Protein AF-A0A7Y4I1E9-F1 (afdb_monomer_lite)

Radius of gyration: 20.23 Å; chains: 1; bounding box: 56×38×62 Å

Foldseek 3Di:
DDDPDDDDDPVVVVVLCVPPVSPPPPLVAAEAEQVRVVVLLVVLVVLLVCVVVDPDPASLVSLLPDDFRWHQYDHPDDHTDTDGSLVSLVVCCVVVSDDPVSNVSSCVSVVHDDPDPDD

Sequence (119 aa):
MNRMSGGEPPLTVMLGSHLPRNRSHGLAAVPLSPEDYDLEWDKVSLAISQARTSQNPSLVGTLAGLGMTIYAAQGFEGPPFLWSRRDAAAGAAARGELTVEEYAAFLKLMGEKGIWPES

Structure (mmCIF, N/CA/C/O backbone):
data_AF-A0A7Y4I1E9-F1
#
_entry.id   AF-A0A7Y4I1E9-F1
#
loop_
_atom_site.group_PDB
_atom_site.id
_atom_site.type_symbol
_atom_site.label_atom_id
_atom_site.label_alt_id
_atom_site.label_comp_id
_atom_site.label_asym_id
_atom_site.label_entity_id
_atom_site.label_seq_id
_atom_site.pdbx_PDB_ins_code
_atom_site.Cartn_x
_atom_site.Cartn_y
_atom_site.Cartn_z
_atom_site.occupancy
_atom_site.B_iso_or_equiv
_atom_site.auth_seq_id
_atom_site.auth_comp_id
_atom_site.auth_asym_id
_atom_site.auth_atom_id
_atom_site.pdbx_PDB_model_num
ATOM 1 N N . MET A 1 1 ? 36.077 -8.024 -36.267 1.00 36.00 1 MET A N 1
ATOM 2 C CA . MET A 1 1 ? 35.806 -9.470 -36.430 1.00 36.00 1 MET A CA 1
ATOM 3 C C . MET A 1 1 ? 34.799 -9.862 -35.354 1.00 36.00 1 MET A C 1
ATOM 5 O O . MET A 1 1 ? 35.154 -9.893 -34.184 1.00 36.00 1 MET A O 1
ATOM 9 N N . ASN A 1 2 ? 33.527 -10.001 -35.739 1.00 38.12 2 ASN A N 1
ATOM 10 C CA . ASN A 1 2 ? 32.389 -10.253 -34.847 1.00 38.12 2 ASN A CA 1
ATOM 11 C C . ASN A 1 2 ? 32.462 -11.668 -34.253 1.00 38.12 2 ASN A C 1
ATOM 13 O O . ASN A 1 2 ? 32.560 -12.631 -35.008 1.00 38.12 2 ASN A O 1
ATOM 17 N N . ARG A 1 3 ? 32.359 -11.807 -32.926 1.00 41.66 3 ARG A N 1
ATOM 18 C CA . ARG A 1 3 ? 32.034 -13.084 -32.270 1.00 41.66 3 ARG A CA 1
ATOM 19 C C . ARG A 1 3 ? 30.605 -13.009 -31.742 1.00 41.66 3 ARG A C 1
ATOM 21 O O . ARG A 1 3 ? 30.380 -12.617 -30.605 1.00 41.66 3 ARG A O 1
ATOM 28 N N . MET A 1 4 ? 29.647 -13.372 -32.591 1.00 45.00 4 MET A N 1
ATOM 29 C CA . MET A 1 4 ? 28.357 -13.880 -32.128 1.00 45.00 4 MET A CA 1
ATOM 30 C C . MET A 1 4 ? 28.581 -15.349 -31.755 1.00 45.00 4 MET A C 1
ATOM 32 O O . MET A 1 4 ? 28.589 -16.212 -32.629 1.00 45.00 4 MET A O 1
ATOM 36 N N . SER A 1 5 ? 28.861 -15.622 -30.480 1.00 42.78 5 SER A N 1
ATOM 37 C CA . SER A 1 5 ? 28.826 -16.992 -29.959 1.00 42.78 5 SER A CA 1
ATOM 38 C C . SER A 1 5 ? 27.373 -17.360 -29.683 1.00 42.78 5 SER A C 1
ATOM 40 O O . SER A 1 5 ? 26.644 -16.595 -29.057 1.00 42.78 5 SER A O 1
ATOM 42 N N . GLY A 1 6 ? 26.963 -18.495 -30.247 1.00 42.28 6 GLY A N 1
ATOM 43 C CA . GLY A 1 6 ? 25.580 -18.930 -30.373 1.00 42.28 6 GLY A CA 1
ATOM 44 C C . GLY A 1 6 ? 24.848 -19.117 -29.049 1.00 42.28 6 GLY A C 1
ATOM 45 O O . GLY A 1 6 ? 25.438 -19.493 -28.036 1.00 42.28 6 GLY A O 1
ATOM 46 N N . GLY A 1 7 ? 23.541 -18.857 -29.107 1.00 52.75 7 GLY A N 1
ATOM 47 C CA . GLY A 1 7 ? 22.600 -19.141 -28.034 1.00 52.75 7 GLY A CA 1
ATOM 48 C C . GLY A 1 7 ? 22.607 -20.620 -27.663 1.00 52.75 7 GLY A C 1
ATOM 49 O O . GLY A 1 7 ? 22.825 -21.495 -28.505 1.00 52.75 7 GLY A O 1
ATOM 50 N N . GLU A 1 8 ? 22.400 -20.875 -26.377 1.00 54.06 8 GLU A N 1
ATOM 51 C CA . GLU A 1 8 ? 22.373 -22.217 -25.815 1.00 54.06 8 GLU A CA 1
ATOM 52 C C . GLU A 1 8 ? 21.333 -23.106 -26.523 1.00 54.06 8 GLU A C 1
ATOM 54 O O . GLU A 1 8 ? 20.276 -22.618 -26.940 1.00 54.06 8 GLU A O 1
ATOM 59 N N . PRO A 1 9 ? 21.596 -24.420 -26.662 1.00 58.09 9 PRO A N 1
ATOM 60 C CA . PRO A 1 9 ? 20.645 -25.339 -27.271 1.00 58.09 9 PRO A CA 1
ATOM 61 C C . PRO A 1 9 ? 19.306 -25.309 -26.510 1.00 58.09 9 PRO A C 1
ATOM 63 O O . PRO A 1 9 ? 19.320 -25.315 -25.276 1.00 58.09 9 PRO A O 1
ATOM 66 N N . PRO A 1 10 ? 18.145 -25.369 -27.191 1.00 55.34 10 PRO A N 1
ATOM 67 C CA . PRO A 1 10 ? 16.824 -25.297 -26.547 1.00 55.34 10 PRO A CA 1
ATOM 68 C C . PRO A 1 10 ? 16.618 -26.325 -25.422 1.00 55.34 10 PRO A C 1
ATOM 70 O O . PRO A 1 10 ? 15.939 -26.060 -24.431 1.00 55.34 10 PRO A O 1
ATOM 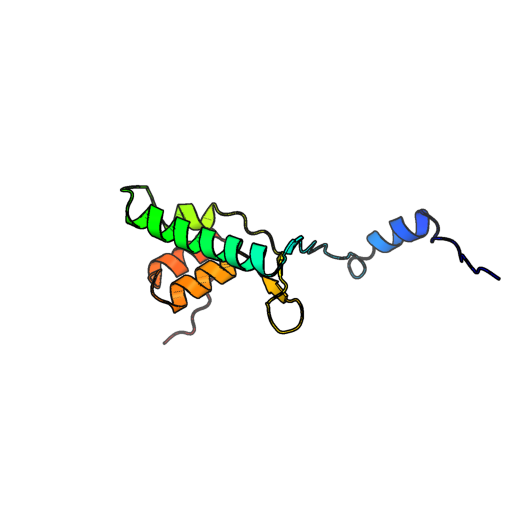73 N N . LEU A 1 11 ? 17.258 -27.490 -25.550 1.00 54.25 11 LEU A N 1
ATOM 74 C CA . LEU A 1 11 ? 17.254 -28.558 -24.549 1.00 54.25 11 LEU A CA 1
ATOM 75 C C . LEU A 1 11 ? 17.980 -28.162 -23.254 1.00 54.25 11 LEU A C 1
ATOM 77 O O . LEU A 1 11 ? 17.527 -28.518 -22.172 1.00 54.25 11 LEU A O 1
ATOM 81 N N . THR A 1 12 ? 19.059 -27.384 -23.342 1.00 57.28 12 THR A N 1
ATOM 82 C CA . THR A 1 12 ? 19.804 -26.878 -22.180 1.00 57.28 12 THR A CA 1
ATOM 83 C C . THR A 1 12 ? 18.977 -25.852 -21.400 1.00 57.28 12 THR A C 1
ATOM 85 O O . THR A 1 12 ? 18.933 -25.909 -20.173 1.00 57.28 12 THR A O 1
ATOM 88 N N . VAL A 1 13 ? 18.228 -24.993 -22.101 1.00 56.16 13 VAL A N 1
ATOM 89 C CA . VAL A 1 13 ? 17.302 -24.017 -21.495 1.00 56.16 13 VAL A CA 1
ATOM 90 C C . VAL A 1 13 ? 16.114 -24.715 -20.808 1.00 56.16 13 VAL A C 1
ATOM 92 O O . VAL A 1 13 ? 15.753 -24.374 -19.677 1.00 56.16 13 VAL A O 1
ATOM 95 N N . MET A 1 14 ? 15.532 -25.740 -21.445 1.00 53.88 14 MET A N 1
ATOM 96 C CA . MET A 1 14 ? 14.464 -26.557 -20.843 1.00 53.88 14 MET A CA 1
ATOM 97 C C . MET A 1 14 ? 14.940 -27.361 -19.625 1.00 53.88 14 MET A C 1
ATOM 99 O O . MET A 1 14 ? 14.211 -27.503 -18.649 1.00 53.88 14 MET A O 1
ATOM 103 N N . LEU A 1 15 ? 16.165 -27.888 -19.641 1.00 55.72 15 LEU A N 1
ATOM 104 C CA . LEU A 1 15 ? 16.700 -28.654 -18.511 1.00 55.72 15 LEU A CA 1
ATOM 105 C C . LEU A 1 15 ? 17.154 -27.746 -17.355 1.00 55.72 15 LEU A C 1
ATOM 107 O O . LEU A 1 15 ? 16.996 -28.117 -16.190 1.00 55.72 15 LEU A O 1
ATOM 111 N N . GLY A 1 16 ? 17.634 -26.532 -17.646 1.00 51.59 16 GLY A N 1
ATOM 112 C CA . GLY A 1 16 ? 17.975 -25.524 -16.637 1.00 51.59 16 GLY A CA 1
ATOM 113 C C . GLY A 1 16 ? 16.772 -25.048 -15.814 1.00 51.59 16 GLY A C 1
ATOM 114 O O . GLY A 1 16 ? 16.914 -24.767 -14.626 1.00 51.59 16 GLY A O 1
ATOM 115 N N . SER A 1 17 ? 15.572 -25.053 -16.399 1.00 51.22 17 SER A N 1
ATOM 116 C CA . SER A 1 17 ? 14.314 -24.680 -15.731 1.00 51.22 17 SER A CA 1
ATOM 117 C C . SER A 1 17 ? 13.740 -25.783 -14.817 1.00 51.22 17 SER A C 1
ATOM 119 O O . SER A 1 17 ? 12.864 -25.519 -13.984 1.00 51.22 17 SER A O 1
ATOM 121 N N . HIS A 1 18 ? 14.271 -27.010 -14.892 1.00 44.25 18 HIS A N 1
ATOM 122 C CA . HIS A 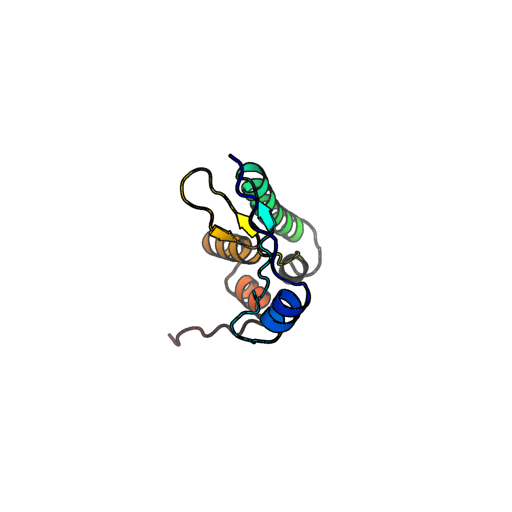1 18 ? 13.872 -28.128 -14.029 1.00 44.25 18 HIS A CA 1
ATOM 123 C C . HIS A 1 18 ? 14.654 -28.229 -12.716 1.00 44.25 18 HIS A C 1
ATOM 125 O O . HIS A 1 18 ? 14.166 -28.864 -11.780 1.00 44.25 18 HIS A O 1
ATOM 131 N N . LEU A 1 19 ? 15.805 -27.562 -12.596 1.00 46.66 19 LEU A N 1
ATOM 132 C CA . LEU A 1 19 ? 16.509 -27.410 -11.324 1.00 46.66 19 LEU A CA 1
ATOM 133 C C . LEU A 1 19 ? 15.747 -26.398 -10.454 1.00 46.66 19 LEU A C 1
ATOM 135 O O . LEU A 1 19 ? 15.713 -25.220 -10.806 1.00 46.66 19 LEU A O 1
ATOM 139 N N . PRO A 1 20 ? 15.171 -26.791 -9.300 1.00 50.53 20 PRO A N 1
ATOM 140 C CA . PRO A 1 20 ? 14.402 -25.869 -8.459 1.00 50.53 20 PRO A CA 1
ATOM 141 C C . PRO A 1 20 ? 15.203 -24.630 -8.037 1.00 50.53 20 PRO A C 1
ATOM 143 O O . PRO A 1 20 ? 14.626 -23.567 -7.872 1.00 50.53 20 PRO A O 1
ATOM 146 N N . ARG A 1 21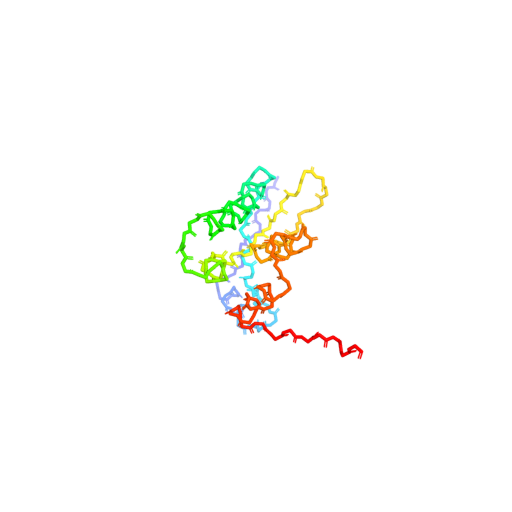 ? 16.533 -24.765 -7.924 1.00 47.78 21 ARG A N 1
ATOM 147 C CA . ARG A 1 21 ? 17.479 -23.681 -7.611 1.00 47.78 21 ARG A CA 1
ATOM 148 C C . ARG A 1 21 ? 17.796 -22.739 -8.780 1.00 47.78 21 ARG A C 1
ATOM 150 O O . ARG A 1 21 ? 18.215 -21.620 -8.521 1.00 47.78 21 ARG A O 1
ATOM 157 N N . ASN A 1 22 ? 17.607 -23.181 -10.026 1.00 45.06 22 ASN A N 1
ATOM 158 C CA . ASN A 1 22 ? 17.823 -22.375 -11.239 1.00 45.06 22 ASN A CA 1
ATOM 159 C C . ASN A 1 22 ? 16.512 -21.900 -11.863 1.00 45.06 22 ASN A C 1
ATOM 161 O O . ASN A 1 22 ? 16.527 -21.179 -12.861 1.00 45.06 22 ASN A O 1
ATOM 165 N N . ARG A 1 23 ? 15.365 -22.262 -11.276 1.00 47.66 23 ARG A N 1
ATOM 166 C CA . ARG A 1 23 ? 14.155 -21.489 -11.503 1.00 47.66 23 ARG A CA 1
ATOM 167 C C . ARG A 1 23 ? 14.489 -20.083 -11.036 1.00 47.66 23 ARG A C 1
ATOM 169 O O . ARG A 1 23 ? 14.621 -19.840 -9.840 1.00 47.66 23 ARG A O 1
ATOM 176 N N . SER A 1 24 ? 14.577 -19.145 -11.972 1.00 46.09 24 SER A N 1
ATOM 177 C CA . SER A 1 24 ? 14.126 -17.802 -11.668 1.00 46.09 24 SER A CA 1
ATOM 178 C C . SER A 1 24 ? 12.693 -17.998 -11.188 1.00 46.09 24 SER A C 1
ATOM 180 O O . SER A 1 24 ? 11.785 -18.188 -11.998 1.00 46.09 24 SER A O 1
ATOM 182 N N . HIS A 1 25 ? 12.490 -18.099 -9.873 1.00 47.19 25 HIS A N 1
ATOM 183 C CA . HIS A 1 25 ? 11.189 -17.843 -9.292 1.00 47.19 25 HIS A CA 1
ATOM 184 C C . HIS A 1 25 ? 10.897 -16.437 -9.765 1.00 47.19 25 HIS A C 1
ATOM 186 O O . HIS A 1 25 ? 11.498 -15.493 -9.263 1.00 47.19 25 HIS A O 1
ATOM 192 N N . GLY A 1 26 ? 10.156 -16.340 -10.867 1.00 44.75 26 GLY A N 1
ATOM 193 C CA . GLY A 1 26 ? 9.908 -15.105 -11.570 1.00 44.75 26 GLY A CA 1
ATOM 194 C C . GLY A 1 26 ? 9.055 -14.236 -10.674 1.00 44.75 26 GLY A C 1
ATOM 195 O O . GLY A 1 26 ? 7.859 -14.108 -10.895 1.00 44.75 26 GLY A O 1
ATOM 196 N N . LEU A 1 27 ? 9.676 -13.615 -9.676 1.00 50.50 27 LEU A N 1
ATOM 197 C CA . LEU A 1 27 ? 9.361 -12.258 -9.294 1.00 50.50 27 LEU A CA 1
ATOM 198 C C . LEU A 1 27 ? 9.694 -11.435 -10.538 1.00 50.50 27 LEU A C 1
ATOM 200 O O . LEU A 1 27 ? 10.761 -10.840 -10.655 1.00 50.50 27 LEU A O 1
ATOM 204 N N . ALA A 1 28 ? 8.816 -11.525 -11.538 1.00 54.59 28 ALA A N 1
ATOM 205 C CA . ALA A 1 28 ? 8.828 -10.657 -12.690 1.00 54.59 28 ALA A CA 1
ATOM 206 C C . ALA A 1 28 ? 8.349 -9.316 -12.151 1.00 54.59 28 ALA A C 1
ATOM 208 O O . ALA A 1 28 ? 7.157 -9.020 -12.131 1.00 54.59 28 ALA A O 1
ATOM 209 N N . ALA A 1 29 ? 9.291 -8.579 -11.574 1.00 61.03 29 ALA A N 1
ATOM 210 C CA . ALA A 1 29 ? 9.036 -7.256 -11.070 1.00 61.03 29 ALA A CA 1
ATOM 211 C C . ALA A 1 29 ? 8.740 -6.372 -12.283 1.00 61.03 29 ALA A C 1
ATOM 213 O O . ALA A 1 29 ? 9.548 -6.286 -13.211 1.00 61.03 29 ALA A O 1
ATOM 214 N N . VAL A 1 30 ? 7.549 -5.780 -12.315 1.00 76.31 30 VAL A N 1
ATOM 215 C CA . VAL A 1 30 ? 7.172 -4.874 -13.402 1.00 76.31 30 VAL A CA 1
ATOM 216 C C . VAL A 1 30 ? 7.979 -3.587 -13.209 1.00 76.31 30 VAL A C 1
ATOM 218 O O . VAL A 1 30 ? 7.909 -3.019 -12.117 1.00 76.31 30 VAL A O 1
ATOM 221 N N . PRO A 1 31 ? 8.783 -3.138 -14.189 1.00 79.12 31 PRO A N 1
ATOM 222 C CA . PRO A 1 31 ? 9.529 -1.896 -14.040 1.00 79.12 31 PRO A CA 1
ATOM 223 C C . PRO A 1 31 ? 8.553 -0.730 -13.870 1.00 79.12 31 PRO A C 1
ATOM 225 O O . PRO A 1 31 ? 7.535 -0.673 -14.561 1.00 79.12 31 PRO A O 1
ATOM 228 N N . LEU A 1 32 ? 8.868 0.178 -12.951 1.00 82.88 32 LEU A N 1
ATOM 229 C CA . LEU A 1 32 ? 8.048 1.346 -12.643 1.00 82.88 32 LEU A CA 1
ATOM 230 C C . LEU A 1 32 ? 8.957 2.578 -12.595 1.00 82.88 32 LEU A C 1
ATOM 232 O O . LEU A 1 32 ? 9.945 2.581 -11.852 1.00 82.88 32 LEU A O 1
ATOM 236 N N . SER A 1 33 ? 8.668 3.584 -13.428 1.00 86.38 33 SER A N 1
ATOM 237 C CA . SER A 1 33 ? 9.425 4.843 -13.429 1.00 86.38 33 SER A CA 1
ATOM 238 C C . SER A 1 33 ? 9.165 5.631 -12.136 1.00 86.38 33 SER A C 1
ATOM 240 O O . SER A 1 33 ? 8.206 5.316 -11.428 1.00 86.38 33 SER A O 1
ATOM 242 N N . PRO A 1 34 ? 9.972 6.658 -11.818 1.00 85.00 34 PRO A N 1
ATOM 243 C CA . PRO A 1 34 ? 9.708 7.523 -10.667 1.00 85.00 34 PRO A CA 1
ATOM 244 C C . PRO A 1 34 ? 8.312 8.164 -10.698 1.00 85.00 34 PRO A C 1
ATOM 246 O O . PRO A 1 34 ? 7.610 8.169 -9.693 1.00 85.00 34 PRO A O 1
ATOM 249 N N . GLU A 1 35 ? 7.870 8.641 -11.863 1.00 89.19 35 GLU A N 1
ATOM 250 C CA . GLU A 1 35 ? 6.558 9.278 -12.030 1.00 89.19 35 GLU A CA 1
ATOM 251 C C . GLU A 1 35 ? 5.411 8.274 -11.863 1.00 89.19 35 GLU A C 1
ATOM 253 O O . GLU A 1 35 ? 4.404 8.566 -11.216 1.00 89.19 35 GLU A O 1
ATOM 258 N N . ASP A 1 36 ? 5.567 7.071 -12.422 1.00 89.50 36 ASP A N 1
ATOM 259 C CA . ASP A 1 36 ? 4.577 6.006 -12.275 1.00 89.50 36 ASP A CA 1
ATOM 260 C C . ASP A 1 36 ? 4.552 5.451 -10.842 1.00 89.50 36 ASP A C 1
ATOM 262 O O . ASP A 1 36 ? 3.501 5.021 -10.364 1.00 89.50 36 ASP A O 1
ATOM 266 N N . TYR A 1 37 ? 5.687 5.472 -10.138 1.00 86.88 37 TYR A N 1
ATOM 267 C CA . TYR A 1 37 ? 5.781 5.097 -8.730 1.00 86.88 37 TYR A CA 1
ATOM 268 C C . TYR A 1 37 ? 4.963 6.035 -7.843 1.00 86.88 37 TYR A C 1
ATOM 270 O O . TYR A 1 37 ? 4.123 5.555 -7.077 1.00 86.88 37 TYR A O 1
ATOM 278 N N . ASP A 1 38 ? 5.134 7.347 -8.003 1.00 87.69 38 ASP A N 1
ATOM 279 C CA . ASP A 1 38 ? 4.341 8.341 -7.275 1.00 87.69 38 ASP A CA 1
ATOM 280 C C . ASP A 1 38 ? 2.846 8.192 -7.589 1.00 87.69 38 ASP A C 1
ATOM 282 O O . ASP A 1 38 ? 2.009 8.177 -6.685 1.00 87.69 38 ASP A O 1
ATOM 286 N N . LEU A 1 39 ? 2.498 7.971 -8.862 1.00 89.81 39 LEU A N 1
ATOM 287 C CA . LEU A 1 39 ? 1.113 7.746 -9.271 1.00 89.81 39 LEU A CA 1
ATOM 288 C C . LEU A 1 39 ? 0.506 6.489 -8.626 1.00 89.81 39 LEU A C 1
ATOM 290 O O . LEU A 1 39 ? -0.656 6.492 -8.212 1.00 89.81 39 LEU A O 1
ATOM 294 N N . GLU A 1 40 ? 1.254 5.388 -8.563 1.00 88.88 40 GLU A N 1
ATOM 295 C CA . GLU A 1 40 ? 0.795 4.155 -7.919 1.00 88.88 40 GLU A CA 1
ATOM 296 C C . GLU A 1 40 ? 0.661 4.292 -6.404 1.00 88.88 40 GLU A C 1
ATOM 298 O O . GLU A 1 40 ? -0.256 3.711 -5.812 1.00 88.88 40 GLU A O 1
ATOM 303 N N . TRP A 1 41 ? 1.525 5.091 -5.784 1.00 87.25 41 TRP A N 1
ATOM 304 C CA . TRP A 1 41 ? 1.407 5.460 -4.381 1.00 87.25 41 TRP A CA 1
ATOM 305 C C . TRP A 1 41 ? 0.137 6.287 -4.128 1.00 87.25 41 TRP A C 1
ATOM 307 O O . TRP A 1 41 ? -0.666 5.952 -3.251 1.00 87.25 41 TRP A O 1
ATOM 317 N N . ASP A 1 42 ? -0.108 7.307 -4.951 1.00 90.19 42 ASP A N 1
ATOM 318 C CA . ASP A 1 42 ? -1.266 8.198 -4.844 1.00 90.19 42 ASP A CA 1
ATOM 319 C C . ASP A 1 42 ? -2.600 7.477 -5.041 1.00 90.19 42 ASP A C 1
ATOM 321 O O . ASP A 1 42 ? -3.591 7.809 -4.386 1.00 90.19 42 ASP A O 1
ATOM 325 N N . LYS A 1 43 ? -2.648 6.438 -5.885 1.00 90.88 43 LYS A N 1
ATOM 326 C CA . LYS A 1 43 ? -3.850 5.602 -6.049 1.00 90.88 43 LYS A CA 1
ATOM 327 C C . LYS A 1 43 ? -4.292 4.953 -4.738 1.00 90.88 43 LYS A C 1
ATOM 329 O O . LYS A 1 43 ? -5.496 4.841 -4.503 1.00 90.88 43 LYS A O 1
ATOM 334 N N . VAL A 1 44 ? -3.356 4.540 -3.881 1.00 90.75 44 VAL A N 1
ATOM 335 C CA . VAL A 1 44 ? -3.684 3.970 -2.564 1.00 90.75 44 VAL A CA 1
ATOM 336 C C . VAL A 1 44 ? -4.257 5.054 -1.651 1.00 90.75 44 VAL A C 1
ATOM 338 O O . VAL A 1 44 ? -5.327 4.859 -1.075 1.00 90.75 44 VAL A O 1
ATOM 341 N N . SER A 1 45 ? -3.614 6.221 -1.588 1.00 90.25 45 SER A N 1
ATOM 342 C CA . SER A 1 45 ? -4.089 7.377 -0.810 1.00 90.25 45 SER A CA 1
ATOM 343 C C . SER A 1 45 ? -5.486 7.838 -1.252 1.00 90.25 45 SER A C 1
ATOM 345 O O . SER A 1 45 ? -6.361 8.128 -0.428 1.00 90.25 45 SER A O 1
ATOM 347 N N . LEU A 1 46 ? -5.738 7.847 -2.564 1.00 90.38 46 LEU A N 1
ATOM 348 C CA . LEU A 1 46 ? -7.040 8.164 -3.142 1.00 90.38 46 LEU A CA 1
ATOM 349 C C . LEU A 1 46 ? -8.091 7.117 -2.765 1.00 90.38 46 LEU A C 1
ATOM 351 O O . LEU A 1 46 ? -9.193 7.491 -2.365 1.00 90.38 46 LEU A O 1
ATOM 355 N N . ALA A 1 47 ? -7.762 5.824 -2.846 1.00 90.50 47 ALA A N 1
ATOM 356 C CA . ALA A 1 47 ? -8.674 4.748 -2.464 1.00 90.50 47 ALA A CA 1
ATOM 357 C C . ALA A 1 47 ? -9.080 4.847 -0.985 1.00 90.50 47 ALA A C 1
ATOM 359 O O . ALA A 1 47 ? -10.259 4.694 -0.661 1.00 90.50 47 ALA A O 1
ATOM 360 N N 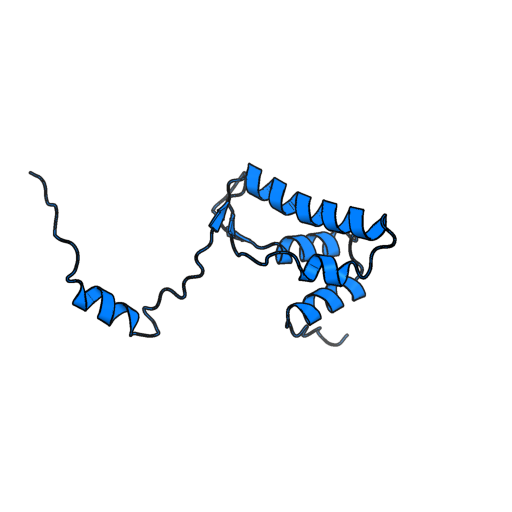. ILE A 1 48 ? -8.132 5.175 -0.098 1.00 90.62 48 ILE A N 1
ATOM 361 C CA . ILE A 1 48 ? -8.411 5.428 1.323 1.00 90.62 48 ILE A CA 1
ATOM 362 C C . ILE A 1 48 ? -9.367 6.615 1.467 1.00 90.62 48 ILE A C 1
ATOM 364 O O . ILE A 1 48 ? -10.431 6.488 2.073 1.00 90.62 48 ILE A O 1
ATOM 368 N N . SER A 1 49 ? -9.030 7.753 0.860 1.00 89.31 49 SER A N 1
ATOM 369 C CA . SER A 1 49 ? -9.830 8.984 0.934 1.00 89.31 49 SER A C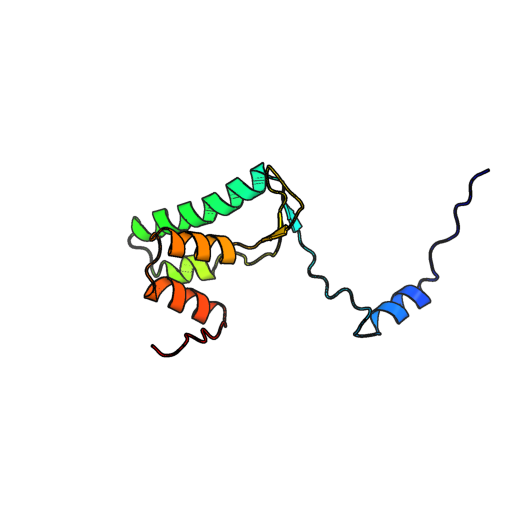A 1
ATOM 370 C C . SER A 1 49 ? -11.261 8.783 0.422 1.00 89.31 49 SER A C 1
ATOM 372 O O . SER A 1 49 ? -12.231 9.231 1.040 1.00 89.31 49 SER A O 1
ATOM 374 N N . GLN A 1 50 ? -11.417 8.062 -0.689 1.00 88.62 50 GLN A N 1
ATOM 375 C CA . GLN A 1 50 ? -12.720 7.721 -1.253 1.00 88.62 50 GLN A CA 1
ATOM 376 C C . GLN A 1 50 ? -13.504 6.791 -0.328 1.00 88.62 50 GLN A C 1
ATOM 378 O O . GLN A 1 50 ? -14.667 7.068 -0.049 1.00 88.62 50 GLN A O 1
ATOM 383 N N . ALA A 1 51 ? -12.891 5.733 0.205 1.00 87.44 51 ALA A N 1
ATOM 384 C CA . ALA A 1 51 ? -13.563 4.803 1.114 1.00 87.44 51 ALA A CA 1
ATOM 385 C C . ALA A 1 51 ? -13.992 5.449 2.445 1.00 87.44 51 ALA A C 1
ATOM 387 O O . ALA A 1 51 ? -14.937 4.983 3.072 1.00 87.44 51 ALA A O 1
ATOM 388 N N . ARG A 1 52 ? -13.327 6.529 2.873 1.00 85.44 52 ARG A N 1
ATOM 389 C CA . ARG A 1 52 ? -13.724 7.320 4.051 1.00 85.44 52 ARG A CA 1
ATOM 390 C C . ARG A 1 52 ? -14.911 8.244 3.795 1.00 85.44 52 ARG A C 1
ATOM 392 O O . ARG A 1 52 ? -15.688 8.502 4.708 1.00 85.44 52 ARG A O 1
ATOM 399 N N . THR A 1 53 ? -15.009 8.793 2.587 1.00 84.69 53 THR A N 1
ATOM 400 C CA . THR A 1 53 ? -16.014 9.810 2.224 1.00 84.69 53 THR A CA 1
ATOM 401 C C . THR A 1 53 ? -17.288 9.201 1.661 1.00 84.69 53 THR A C 1
ATOM 403 O O . THR A 1 53 ? -18.381 9.726 1.869 1.00 84.69 53 THR A O 1
ATOM 406 N N . SER A 1 54 ? -17.163 8.081 0.959 1.00 69.38 54 SER A N 1
ATOM 407 C CA . SER A 1 54 ? -18.303 7.291 0.525 1.00 69.38 54 SER A CA 1
ATOM 408 C C . SER A 1 54 ? -18.767 6.403 1.683 1.00 69.38 54 SER A C 1
ATOM 410 O O . SER A 1 54 ? -17.949 5.830 2.394 1.00 69.38 54 SER A O 1
ATOM 412 N N . GLN A 1 55 ? -20.081 6.248 1.883 1.00 60.75 55 GLN A N 1
ATOM 413 C CA . GLN A 1 55 ? -20.665 5.263 2.817 1.00 60.75 55 GLN A CA 1
ATOM 414 C C . GLN A 1 55 ? -20.444 3.807 2.327 1.00 60.75 55 GLN A C 1
ATOM 416 O O . GLN A 1 55 ? -21.311 2.947 2.469 1.00 60.75 55 GLN A O 1
ATOM 421 N N . ASN A 1 56 ? -19.314 3.546 1.666 1.00 55.09 56 ASN A N 1
ATOM 422 C CA . ASN A 1 56 ? -18.994 2.333 0.926 1.00 55.09 56 ASN A CA 1
ATOM 423 C C . ASN A 1 56 ? -18.423 1.269 1.882 1.00 55.09 56 ASN A C 1
ATOM 425 O O . ASN A 1 56 ? -17.775 1.605 2.878 1.00 55.09 56 ASN A O 1
ATOM 429 N N . PRO A 1 57 ? -18.662 -0.024 1.613 1.00 59.28 57 PRO A N 1
ATOM 430 C CA . PRO A 1 57 ? -18.422 -1.086 2.565 1.00 59.28 57 PRO A CA 1
ATOM 431 C C . PRO A 1 57 ? -16.925 -1.394 2.653 1.00 59.28 57 PRO A C 1
ATOM 433 O O . PRO A 1 57 ? -16.286 -1.720 1.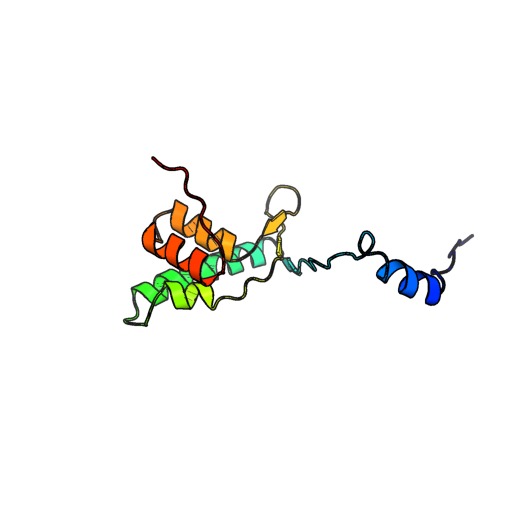662 1.00 59.28 57 PRO A O 1
ATOM 436 N N . SER A 1 58 ? -16.397 -1.339 3.878 1.00 81.75 58 SER A N 1
ATOM 437 C CA . SER A 1 58 ? -15.069 -1.817 4.282 1.00 81.75 58 SER A CA 1
ATOM 438 C C . SER A 1 58 ? -13.892 -1.262 3.462 1.00 81.75 58 SER A C 1
ATOM 440 O O . SER A 1 58 ? -13.430 -1.884 2.507 1.00 81.75 58 SER A O 1
ATOM 442 N N . LEU A 1 59 ? -13.310 -0.148 3.927 1.00 89.00 59 LEU A N 1
ATOM 443 C CA . LEU A 1 59 ? -11.979 0.339 3.520 1.00 89.00 59 LEU A CA 1
ATOM 444 C C . LEU A 1 59 ? -10.954 -0.800 3.368 1.00 89.00 59 LEU A C 1
ATOM 446 O O . LEU A 1 59 ? -10.204 -0.853 2.397 1.00 89.00 59 LEU A O 1
ATOM 450 N N . VAL A 1 60 ? -10.967 -1.738 4.314 1.00 89.56 60 VAL A N 1
ATOM 451 C CA . VAL A 1 60 ? -10.084 -2.906 4.334 1.00 89.56 60 VAL A CA 1
ATOM 452 C C . VAL A 1 60 ? -10.306 -3.803 3.109 1.00 89.56 60 VAL A C 1
ATOM 454 O O . VAL A 1 60 ? -9.342 -4.264 2.502 1.00 89.56 60 VAL A O 1
ATOM 457 N N . GLY A 1 61 ? -11.562 -4.026 2.713 1.00 87.88 61 GLY A N 1
ATOM 458 C CA . GLY A 1 61 ? -11.912 -4.790 1.516 1.00 87.88 61 GLY A CA 1
ATOM 459 C C . GLY A 1 61 ? -11.464 -4.097 0.230 1.00 87.88 61 GLY A C 1
ATOM 460 O O . GLY A 1 61 ? -10.917 -4.754 -0.652 1.00 87.88 61 GLY A O 1
ATOM 461 N N . THR A 1 62 ? -11.615 -2.772 0.153 1.00 90.12 62 THR A N 1
ATOM 462 C CA . THR A 1 62 ? -11.113 -1.971 -0.975 1.00 90.12 62 THR A CA 1
ATOM 463 C C . THR A 1 62 ? -9.603 -2.119 -1.130 1.00 90.12 62 THR A C 1
ATOM 465 O O . THR A 1 62 ? -9.128 -2.408 -2.225 1.00 90.12 62 THR A O 1
ATOM 468 N N . LEU A 1 63 ? -8.847 -1.976 -0.036 1.00 90.19 63 LEU A N 1
ATOM 469 C CA . LEU A 1 63 ? -7.389 -2.106 -0.056 1.00 90.19 63 LEU A CA 1
ATOM 470 C C . LEU A 1 63 ? -6.935 -3.524 -0.416 1.00 90.19 63 LEU A C 1
ATOM 472 O O . LEU A 1 63 ? -6.023 -3.684 -1.222 1.00 90.19 63 LEU A O 1
ATOM 476 N N . ALA A 1 64 ? -7.586 -4.551 0.135 1.00 88.75 64 ALA A N 1
ATOM 477 C CA . ALA A 1 64 ? -7.283 -5.948 -0.183 1.00 88.75 64 ALA A CA 1
ATOM 478 C C . ALA A 1 64 ? -7.638 -6.325 -1.634 1.00 88.75 64 ALA A C 1
ATOM 480 O O . ALA A 1 64 ? -7.046 -7.244 -2.193 1.00 88.75 64 ALA A O 1
ATOM 481 N N . GLY A 1 65 ? -8.589 -5.616 -2.251 1.00 87.50 65 GLY A N 1
ATOM 482 C CA . GLY A 1 65 ? -8.945 -5.778 -3.660 1.00 87.50 65 GLY A CA 1
ATOM 483 C C . GLY A 1 65 ? -7.973 -5.113 -4.638 1.00 87.50 65 GLY A C 1
ATOM 484 O O . GLY A 1 65 ? -8.063 -5.365 -5.841 1.00 87.50 65 GLY A O 1
ATOM 485 N N . LEU A 1 66 ? -7.046 -4.271 -4.163 1.00 87.69 66 LEU A N 1
ATOM 486 C CA . LEU A 1 66 ? -6.018 -3.684 -5.020 1.00 87.69 66 LEU A CA 1
ATOM 487 C C . LEU A 1 66 ? -5.050 -4.766 -5.512 1.00 87.69 66 LEU A C 1
ATOM 489 O O . LEU A 1 66 ? -4.690 -5.691 -4.787 1.00 87.69 66 LEU A O 1
ATOM 493 N N . GLY A 1 67 ? -4.581 -4.635 -6.754 1.00 84.25 67 GLY A N 1
ATOM 494 C CA . GLY A 1 67 ? -3.576 -5.548 -7.293 1.00 84.25 67 GLY A CA 1
ATOM 495 C C . GLY A 1 67 ? -2.278 -5.486 -6.483 1.00 84.25 67 GLY A C 1
ATOM 496 O O . GLY A 1 67 ? -1.700 -4.412 -6.317 1.00 84.25 67 GLY A O 1
ATOM 497 N N . MET A 1 68 ? -1.780 -6.635 -6.031 1.00 84.12 68 MET A N 1
ATOM 498 C CA . MET A 1 68 ? -0.539 -6.742 -5.244 1.00 84.12 68 MET A CA 1
ATOM 499 C C . MET A 1 68 ? 0.668 -7.088 -6.114 1.00 84.12 68 MET A C 1
ATOM 501 O O . MET A 1 68 ? 1.543 -7.863 -5.734 1.00 84.12 68 MET A O 1
ATOM 505 N N . THR A 1 69 ? 0.694 -6.521 -7.320 1.00 84.38 69 THR A N 1
ATOM 506 C CA . THR A 1 69 ? 1.839 -6.612 -8.223 1.00 84.38 69 THR A CA 1
ATOM 507 C C . THR A 1 69 ? 3.080 -6.081 -7.517 1.00 84.38 69 THR A C 1
ATOM 509 O O . THR A 1 69 ? 3.051 -5.002 -6.923 1.00 84.38 69 THR A O 1
ATOM 512 N N . ILE A 1 70 ? 4.162 -6.849 -7.599 1.00 81.56 70 ILE A N 1
ATOM 513 C CA . ILE A 1 70 ? 5.483 -6.414 -7.162 1.00 81.56 70 ILE A CA 1
ATOM 514 C C . ILE A 1 70 ? 6.133 -5.692 -8.341 1.00 81.56 70 ILE A C 1
ATOM 516 O O . ILE A 1 70 ? 6.254 -6.239 -9.439 1.00 81.56 70 ILE A O 1
ATOM 520 N N . TYR A 1 71 ? 6.534 -4.456 -8.101 1.00 82.38 71 TYR A N 1
ATOM 521 C CA . TYR A 1 71 ? 7.202 -3.578 -9.042 1.00 82.38 71 TYR A CA 1
ATOM 522 C C . TYR A 1 71 ? 8.695 -3.512 -8.725 1.00 82.38 71 TYR A C 1
ATOM 524 O O . TYR A 1 71 ? 9.088 -3.570 -7.560 1.00 82.38 71 TYR A O 1
ATOM 532 N N . ALA A 1 72 ? 9.524 -3.376 -9.758 1.00 82.88 72 ALA A N 1
ATOM 533 C CA . ALA A 1 72 ? 10.892 -2.893 -9.618 1.00 82.88 72 ALA A CA 1
ATOM 534 C C . ALA A 1 72 ? 10.824 -1.375 -9.781 1.00 82.88 72 ALA A C 1
ATOM 536 O O . ALA A 1 72 ? 10.871 -0.862 -10.900 1.00 82.88 72 ALA A O 1
ATOM 537 N N . ALA A 1 73 ? 10.605 -0.685 -8.666 1.00 79.69 73 ALA A N 1
ATOM 538 C CA . ALA A 1 73 ? 10.436 0.754 -8.630 1.00 79.69 73 ALA A CA 1
ATOM 539 C C . ALA A 1 73 ? 11.794 1.454 -8.648 1.00 79.69 73 ALA A C 1
ATOM 541 O O . ALA A 1 73 ? 12.734 1.046 -7.962 1.00 79.69 73 ALA A O 1
ATOM 542 N N . GLN A 1 74 ? 11.883 2.524 -9.428 1.00 79.25 74 GLN A N 1
ATOM 543 C CA . GLN A 1 74 ? 13.013 3.437 -9.426 1.00 79.25 74 GLN A CA 1
ATOM 544 C C . GLN A 1 74 ? 12.593 4.714 -8.694 1.00 79.25 74 GLN A C 1
ATOM 546 O O . GLN A 1 74 ? 11.714 5.427 -9.161 1.00 79.25 74 GLN A O 1
ATOM 551 N N . GLY A 1 75 ? 13.218 5.007 -7.553 1.00 71.38 75 GLY A N 1
ATOM 552 C CA . GLY A 1 75 ? 13.052 6.306 -6.895 1.00 71.38 75 GLY A CA 1
ATOM 553 C C . GLY A 1 75 ? 13.798 7.418 -7.642 1.00 71.38 75 GLY A C 1
ATOM 554 O O . GLY A 1 75 ? 14.668 7.133 -8.471 1.00 71.38 75 GLY A O 1
ATOM 555 N N . PHE A 1 76 ? 13.499 8.681 -7.311 1.00 71.38 76 PHE A N 1
ATOM 556 C CA . PHE A 1 76 ? 14.227 9.848 -7.840 1.00 71.38 76 PHE A CA 1
ATOM 557 C C . PHE A 1 76 ? 15.727 9.798 -7.536 1.00 71.38 76 PHE A C 1
ATOM 559 O O . PHE A 1 76 ? 16.541 10.226 -8.351 1.00 71.38 76 PHE A O 1
ATOM 566 N N . GLU A 1 77 ? 16.094 9.240 -6.381 1.00 72.31 77 GLU A N 1
ATOM 567 C CA . GLU A 1 77 ? 17.477 9.052 -5.962 1.00 72.31 77 GLU A CA 1
ATOM 568 C C . GLU A 1 77 ? 17.681 7.614 -5.466 1.00 72.31 77 GLU A C 1
ATOM 570 O O . GLU A 1 77 ? 16.871 7.083 -4.706 1.00 72.31 77 GLU A O 1
ATOM 575 N N . GLY A 1 78 ? 18.781 6.982 -5.885 1.00 71.12 78 GLY A N 1
ATOM 576 C CA . GLY A 1 78 ? 19.189 5.657 -5.410 1.00 71.12 78 GLY A CA 1
ATOM 577 C C . GLY A 1 78 ? 18.925 4.495 -6.379 1.00 71.12 78 GLY A C 1
ATOM 578 O O . GLY A 1 78 ? 18.450 4.691 -7.498 1.00 71.12 78 GLY A O 1
ATOM 579 N N . PRO A 1 79 ? 19.314 3.268 -5.988 1.00 73.12 79 PRO A N 1
ATOM 580 C CA . PRO A 1 79 ? 19.128 2.078 -6.814 1.00 73.12 79 PRO A CA 1
ATOM 581 C C . PRO A 1 79 ? 17.646 1.661 -6.889 1.00 73.12 79 PRO A C 1
ATOM 583 O O . PRO A 1 79 ? 16.885 1.960 -5.965 1.00 73.12 79 PRO A O 1
ATOM 586 N N . PRO A 1 80 ? 17.236 0.919 -7.938 1.00 75.88 80 PRO A N 1
ATOM 587 C CA . PRO A 1 80 ? 15.908 0.323 -7.986 1.00 75.88 80 PRO A CA 1
ATOM 588 C C . PRO A 1 80 ? 15.655 -0.593 -6.783 1.00 75.88 80 PRO A C 1
ATOM 590 O O . PRO A 1 80 ? 16.557 -1.298 -6.322 1.00 75.88 80 PRO A O 1
ATOM 593 N N . PHE A 1 81 ? 14.412 -0.632 -6.315 1.00 78.75 81 PHE A N 1
ATOM 594 C CA . PHE A 1 81 ? 13.972 -1.460 -5.194 1.00 78.75 81 PHE A CA 1
ATOM 595 C C . PHE A 1 81 ? 12.656 -2.172 -5.518 1.00 78.75 81 PHE A C 1
ATOM 597 O O . PHE A 1 81 ? 11.942 -1.816 -6.454 1.00 78.75 81 PHE A O 1
ATOM 604 N N . LEU A 1 82 ? 12.345 -3.224 -4.760 1.00 83.12 82 LEU A N 1
ATOM 605 C CA . LEU A 1 82 ? 11.067 -3.915 -4.895 1.00 83.12 82 LEU A CA 1
ATOM 606 C C . LEU A 1 82 ? 10.007 -3.195 -4.070 1.00 83.12 82 LEU A C 1
ATOM 608 O O . LEU A 1 82 ? 10.233 -2.898 -2.899 1.00 83.12 82 LEU A O 1
ATOM 612 N N . TRP A 1 83 ? 8.857 -2.946 -4.683 1.00 85.12 83 TRP A N 1
ATOM 613 C CA . TRP A 1 83 ? 7.751 -2.241 -4.052 1.00 85.12 83 TRP A CA 1
ATOM 614 C C . TRP A 1 83 ? 6.407 -2.808 -4.494 1.00 85.12 83 TRP A C 1
ATOM 616 O O . TRP A 1 83 ? 6.257 -3.300 -5.610 1.00 85.12 83 TRP A O 1
ATOM 626 N N . SER A 1 84 ? 5.407 -2.720 -3.631 1.00 85.94 84 SER A N 1
ATOM 627 C CA . SER A 1 84 ? 4.033 -3.112 -3.914 1.00 85.94 84 SER A CA 1
ATOM 628 C C . SER A 1 84 ? 3.043 -2.170 -3.230 1.00 85.94 84 SER A C 1
ATOM 630 O O . SER A 1 84 ? 3.374 -1.450 -2.289 1.00 85.94 84 SER A O 1
ATOM 632 N N . ARG A 1 85 ? 1.768 -2.230 -3.627 1.00 87.81 85 ARG A N 1
ATOM 633 C CA . ARG A 1 85 ? 0.706 -1.434 -2.981 1.00 87.81 85 ARG A CA 1
ATOM 634 C C . ARG A 1 85 ? 0.507 -1.779 -1.496 1.00 87.81 85 ARG A C 1
ATOM 636 O O . ARG A 1 85 ? -0.007 -0.952 -0.746 1.00 87.81 85 ARG A O 1
ATOM 643 N N . ARG A 1 86 ? 0.968 -2.953 -1.047 1.00 88.38 86 ARG A N 1
ATOM 644 C CA . ARG A 1 86 ? 1.064 -3.301 0.379 1.00 88.38 86 ARG A CA 1
ATOM 645 C C . ARG A 1 86 ? 1.996 -2.340 1.124 1.00 88.38 86 ARG A C 1
ATOM 647 O O . ARG A 1 86 ? 1.665 -1.923 2.230 1.00 88.38 86 ARG A O 1
ATOM 654 N N . ASP A 1 87 ? 3.126 -1.971 0.528 1.00 88.06 87 ASP A N 1
ATOM 655 C CA . ASP A 1 87 ? 4.091 -1.046 1.128 1.00 88.06 87 ASP A CA 1
ATOM 656 C C . ASP A 1 87 ? 3.502 0.368 1.238 1.00 88.06 87 ASP A C 1
ATOM 658 O O . ASP A 1 87 ? 3.687 1.039 2.252 1.00 88.06 87 ASP A O 1
ATOM 662 N N . ALA A 1 88 ? 2.693 0.792 0.258 1.00 88.06 88 ALA A N 1
ATOM 663 C CA . ALA A 1 88 ? 1.901 2.019 0.385 1.00 88.06 88 ALA A CA 1
ATOM 664 C C . ALA A 1 88 ? 0.863 1.942 1.515 1.00 88.06 88 ALA A C 1
ATOM 666 O O . ALA A 1 88 ? 0.724 2.907 2.265 1.00 88.06 88 ALA A O 1
ATOM 667 N N . ALA A 1 89 ? 0.167 0.812 1.691 1.00 87.56 89 ALA A N 1
ATOM 668 C CA . ALA A 1 89 ? -0.756 0.627 2.816 1.00 87.56 89 ALA A CA 1
ATOM 669 C C . ALA A 1 89 ? -0.027 0.679 4.175 1.00 87.56 89 ALA A C 1
ATOM 671 O O . ALA A 1 89 ? -0.524 1.293 5.118 1.00 87.56 89 ALA A O 1
ATOM 672 N N . ALA A 1 90 ? 1.179 0.109 4.265 1.00 86.19 90 ALA A N 1
ATOM 673 C CA . ALA A 1 90 ? 2.038 0.239 5.442 1.00 86.19 90 ALA A CA 1
ATOM 674 C C . ALA A 1 90 ? 2.447 1.702 5.691 1.00 86.19 90 ALA A C 1
ATOM 676 O O . ALA A 1 90 ? 2.376 2.187 6.821 1.00 86.19 90 ALA A O 1
ATOM 677 N N . GLY A 1 91 ? 2.812 2.432 4.632 1.00 86.31 91 GLY A N 1
ATOM 678 C CA . GLY A 1 91 ? 3.090 3.867 4.695 1.00 86.31 91 GLY A CA 1
ATOM 679 C C . GLY A 1 91 ? 1.883 4.686 5.165 1.00 86.31 91 GLY A C 1
ATOM 680 O O . GLY A 1 91 ? 2.039 5.586 5.985 1.00 86.31 91 GLY A O 1
ATOM 681 N N . ALA A 1 92 ? 0.677 4.354 4.701 1.00 86.38 92 ALA A N 1
ATOM 682 C CA . ALA A 1 92 ? -0.565 4.994 5.129 1.00 86.38 92 ALA A CA 1
ATOM 683 C C . ALA A 1 92 ? -0.857 4.747 6.620 1.00 86.38 92 ALA A C 1
ATOM 685 O O . ALA A 1 92 ? -1.221 5.676 7.342 1.00 86.38 92 ALA A O 1
ATOM 686 N N . ALA A 1 93 ? -0.621 3.526 7.114 1.00 86.94 93 ALA A N 1
ATOM 687 C CA . ALA A 1 93 ? -0.705 3.217 8.542 1.00 86.94 93 ALA A CA 1
ATOM 688 C C . ALA A 1 93 ? 0.313 4.025 9.366 1.00 86.94 93 ALA A C 1
ATOM 690 O O . ALA A 1 93 ? -0.046 4.608 10.386 1.00 86.94 93 ALA A O 1
ATOM 691 N N . ALA A 1 94 ? 1.561 4.143 8.897 1.00 83.25 94 ALA A N 1
ATOM 692 C CA . ALA A 1 94 ? 2.593 4.939 9.567 1.00 83.25 94 ALA A CA 1
ATOM 693 C C . ALA A 1 94 ? 2.260 6.444 9.627 1.00 83.25 94 ALA A C 1
ATOM 695 O O . ALA A 1 94 ? 2.662 7.124 10.569 1.00 83.25 94 ALA A O 1
ATOM 696 N N . ARG A 1 95 ? 1.510 6.965 8.646 1.00 85.75 95 ARG A N 1
ATOM 697 C CA . ARG A 1 95 ? 1.018 8.355 8.622 1.00 85.75 95 ARG A CA 1
ATOM 698 C C . ARG A 1 95 ? -0.298 8.564 9.383 1.00 85.75 95 ARG A C 1
ATOM 700 O O . ARG A 1 95 ? -0.739 9.701 9.509 1.00 85.75 95 ARG A O 1
ATOM 707 N N . GLY A 1 96 ? -0.921 7.499 9.892 1.00 85.12 96 GLY A N 1
ATOM 708 C CA . GLY A 1 96 ? -2.193 7.565 10.619 1.00 85.12 96 GLY A CA 1
ATOM 709 C C . GLY A 1 96 ? -3.444 7.658 9.735 1.00 85.12 96 GLY A C 1
ATOM 710 O O . GLY A 1 96 ? -4.519 7.978 10.233 1.00 85.12 96 GLY A O 1
ATOM 711 N N . GLU A 1 97 ? -3.337 7.373 8.436 1.00 89.50 97 GLU A N 1
ATOM 712 C CA . GLU A 1 97 ? -4.490 7.306 7.518 1.00 89.50 97 GLU A CA 1
ATOM 713 C C . GLU A 1 97 ? -5.307 6.011 7.713 1.00 89.50 97 GLU A C 1
ATOM 715 O O . GLU A 1 97 ? -6.514 5.962 7.433 1.00 89.50 97 GLU A O 1
ATOM 720 N N . LEU A 1 98 ? -4.643 4.970 8.227 1.00 87.31 98 LEU A N 1
ATOM 721 C CA . LEU A 1 98 ? -5.233 3.707 8.669 1.00 87.31 98 LEU A CA 1
ATOM 722 C C . LEU A 1 98 ? -5.046 3.555 10.177 1.00 87.31 98 LEU A C 1
ATOM 724 O O . LEU A 1 98 ? -3.962 3.831 10.695 1.00 87.31 98 LEU A O 1
ATOM 728 N N . THR A 1 99 ? -6.071 3.065 10.875 1.00 88.06 99 THR A N 1
ATOM 729 C CA . THR A 1 99 ? -5.895 2.633 12.266 1.00 88.06 99 THR A CA 1
ATOM 730 C C . THR A 1 99 ? -5.116 1.319 12.326 1.00 88.06 99 THR A C 1
ATOM 732 O O . THR A 1 99 ? -4.992 0.588 11.336 1.00 88.06 99 THR A O 1
ATOM 735 N N . VAL A 1 100 ? -4.603 0.989 13.513 1.00 86.31 100 VAL A N 1
ATOM 736 C CA . VAL A 1 100 ? -3.901 -0.280 13.754 1.00 86.31 100 VAL A CA 1
ATOM 737 C C . VAL A 1 100 ? -4.808 -1.470 13.436 1.00 86.31 100 VAL A C 1
ATOM 739 O O . VAL A 1 100 ? -4.370 -2.431 12.807 1.00 86.31 100 VAL A O 1
ATOM 742 N N . GLU A 1 101 ? -6.085 -1.395 13.811 1.00 87.94 101 GLU A N 1
ATOM 743 C CA . GLU A 1 101 ? -7.078 -2.446 13.585 1.00 87.94 101 GLU A CA 1
ATOM 744 C C . GLU A 1 101 ? -7.359 -2.647 12.094 1.00 87.94 101 GLU A C 1
ATOM 746 O O . GLU A 1 101 ? -7.461 -3.782 11.630 1.00 87.94 101 GLU A O 1
ATOM 751 N N . GLU A 1 102 ? -7.456 -1.561 11.329 1.00 89.38 102 GLU A N 1
ATOM 752 C CA . GLU A 1 102 ? -7.704 -1.616 9.888 1.00 89.38 102 GLU A CA 1
ATOM 753 C C . GLU A 1 102 ? -6.512 -2.182 9.130 1.00 89.38 102 GLU A C 1
ATOM 755 O O . GLU A 1 102 ? -6.683 -3.038 8.259 1.00 89.38 102 GLU A O 1
ATOM 760 N N . TYR A 1 103 ? -5.302 -1.756 9.492 1.00 89.31 103 TYR A N 1
ATOM 761 C CA . TYR A 1 103 ? -4.087 -2.293 8.899 1.00 89.31 103 TYR A CA 1
ATOM 762 C C . TYR A 1 103 ? -3.889 -3.772 9.267 1.00 89.31 103 TYR A C 1
ATOM 764 O O . TYR A 1 103 ? -3.595 -4.594 8.399 1.00 89.31 103 TYR A O 1
ATOM 772 N N . ALA A 1 104 ? -4.147 -4.162 10.520 1.00 87.81 104 ALA A N 1
ATOM 773 C CA . ALA A 1 104 ? -4.102 -5.561 10.941 1.00 87.81 104 ALA A CA 1
ATOM 774 C C . ALA A 1 104 ? -5.153 -6.424 10.218 1.00 87.81 104 ALA A C 1
ATOM 776 O O . ALA A 1 104 ? -4.857 -7.547 9.797 1.00 87.81 104 ALA A O 1
ATOM 777 N N . ALA A 1 105 ? -6.371 -5.907 10.033 1.00 89.06 105 ALA A N 1
ATOM 778 C CA . ALA A 1 105 ? -7.417 -6.584 9.272 1.00 89.06 105 ALA A CA 1
ATOM 779 C C . ALA A 1 105 ? -7.040 -6.727 7.788 1.00 89.06 105 ALA A C 1
ATOM 781 O O . ALA A 1 105 ? -7.270 -7.788 7.205 1.00 89.06 105 ALA A O 1
ATOM 782 N N . PHE A 1 106 ? -6.410 -5.706 7.200 1.00 89.12 106 PHE A N 1
ATOM 783 C CA . PHE A 1 106 ? -5.881 -5.750 5.836 1.00 89.12 106 PHE A CA 1
ATOM 784 C C . PHE A 1 106 ? -4.831 -6.855 5.682 1.00 89.12 106 PHE A C 1
ATOM 786 O O . PHE A 1 106 ? -4.982 -7.717 4.817 1.00 89.12 106 PHE A O 1
ATOM 793 N N . LEU A 1 107 ? -3.831 -6.910 6.569 1.00 87.50 107 LEU A N 1
ATOM 794 C CA . LEU A 1 107 ? -2.810 -7.964 6.556 1.00 87.50 107 LEU A CA 1
ATOM 795 C C . LEU A 1 107 ? -3.432 -9.363 6.681 1.00 87.50 107 LEU A C 1
ATOM 797 O O . LEU A 1 107 ? -3.051 -10.288 5.963 1.00 87.50 107 LEU A O 1
ATOM 801 N N . LYS A 1 108 ? -4.449 -9.517 7.536 1.00 87.94 108 LYS A N 1
ATOM 802 C CA . LYS A 1 108 ? -5.171 -10.785 7.683 1.00 87.94 108 LYS A CA 1
ATOM 803 C C . LYS A 1 108 ? -5.889 -11.200 6.393 1.00 87.94 108 LYS A C 1
ATOM 805 O O . LYS A 1 108 ? -5.850 -12.380 6.047 1.00 87.94 108 LYS A O 1
ATOM 810 N N . LEU A 1 109 ? -6.525 -10.265 5.679 1.00 88.88 109 LEU A N 1
ATOM 811 C CA . LEU A 1 109 ? -7.142 -10.546 4.373 1.00 88.88 109 LEU A CA 1
ATOM 812 C C . LEU A 1 109 ? -6.105 -10.900 3.304 1.00 88.88 109 LEU A C 1
ATOM 814 O O . LEU A 1 109 ? -6.372 -11.756 2.466 1.00 88.88 109 LEU A O 1
ATOM 818 N N . MET A 1 110 ? -4.910 -10.316 3.385 1.00 85.00 110 MET A N 1
ATOM 819 C CA . MET A 1 110 ? -3.768 -10.666 2.537 1.00 85.00 110 MET A CA 1
ATOM 820 C C . MET A 1 110 ? -3.183 -12.060 2.829 1.00 85.00 110 MET A C 1
ATOM 822 O O . MET A 1 110 ? -2.249 -12.493 2.156 1.00 85.00 110 MET A O 1
ATOM 826 N N . GLY A 1 111 ? -3.731 -12.790 3.809 1.00 83.31 111 GLY A N 1
ATOM 827 C CA . GLY A 1 111 ? -3.241 -14.104 4.223 1.00 83.31 111 GLY A CA 1
ATOM 828 C C . GLY A 1 111 ? -1.994 -14.033 5.103 1.00 83.31 111 GLY A C 1
ATOM 829 O O . GLY A 1 111 ? -1.358 -15.058 5.360 1.00 83.31 111 GLY A O 1
ATOM 830 N N . GLU A 1 112 ? -1.641 -12.844 5.586 1.00 79.88 112 GLU A N 1
ATOM 831 C CA . GLU A 1 112 ? -0.481 -12.647 6.435 1.00 79.88 112 GLU A CA 1
ATOM 832 C C . GLU A 1 112 ? -0.816 -12.907 7.897 1.00 79.88 112 GLU A C 1
ATOM 834 O O . GLU A 1 112 ? -1.827 -12.454 8.439 1.00 79.88 112 GLU A O 1
ATOM 839 N N . LYS A 1 113 ? 0.075 -13.639 8.564 1.00 63.03 113 LYS A N 1
ATOM 840 C CA . LYS A 1 113 ? 0.012 -13.830 10.009 1.00 63.03 113 LYS A CA 1
ATOM 841 C C . LYS A 1 113 ? 0.878 -12.763 10.663 1.00 63.03 113 LYS A C 1
ATOM 843 O O . LYS A 1 113 ? 2.099 -12.885 10.664 1.00 63.03 113 LYS A O 1
ATOM 848 N N . GLY A 1 114 ? 0.247 -11.729 11.213 1.00 58.69 114 GLY A N 1
ATOM 849 C CA . GLY A 1 114 ? 0.938 -10.785 12.086 1.00 58.69 114 GLY A CA 1
ATOM 850 C C . GLY A 1 114 ? 1.425 -11.510 13.339 1.00 58.69 114 GLY A C 1
ATOM 851 O O . GLY A 1 114 ? 0.608 -11.961 14.139 1.00 58.69 114 GLY A O 1
ATOM 852 N N . ILE A 1 115 ? 2.741 -11.649 13.492 1.00 59.25 115 ILE A N 1
ATOM 853 C CA . ILE A 1 115 ? 3.361 -12.009 14.768 1.00 59.25 115 ILE A CA 1
ATOM 854 C C . ILE A 1 115 ? 3.718 -10.684 15.428 1.00 59.25 115 ILE A C 1
ATOM 856 O O . ILE A 1 115 ? 4.749 -10.087 15.124 1.00 59.25 115 ILE A O 1
ATOM 860 N N . TRP A 1 116 ? 2.823 -10.189 16.271 1.00 55.31 116 TRP A N 1
ATOM 861 C CA . TRP A 1 116 ? 3.122 -9.036 17.107 1.00 55.31 116 TRP A CA 1
ATOM 862 C C . TRP A 1 116 ? 3.921 -9.527 18.319 1.00 55.31 116 TRP A C 1
ATOM 864 O O . TRP A 1 116 ? 3.522 -10.535 18.907 1.00 55.31 116 TRP A O 1
ATOM 874 N N . PRO A 1 117 ? 5.053 -8.891 18.678 1.00 53.03 117 PRO A N 1
ATOM 875 C CA . PRO A 1 117 ? 5.708 -9.198 19.940 1.00 53.03 117 PRO A CA 1
ATOM 876 C C . PRO A 1 117 ? 4.709 -8.925 21.065 1.00 53.03 117 PRO A C 1
ATOM 878 O O . PRO A 1 117 ? 4.072 -7.870 21.082 1.00 53.03 117 PRO A O 1
ATOM 881 N N . GLU A 1 118 ? 4.526 -9.900 21.954 1.00 57.47 118 GLU A N 1
ATOM 882 C CA . GLU A 1 118 ? 3.709 -9.700 23.147 1.00 57.47 118 GLU A CA 1
ATOM 883 C C . GLU A 1 118 ? 4.313 -8.546 23.960 1.00 57.47 118 GLU A C 1
ATOM 885 O O . GLU A 1 118 ? 5.531 -8.480 24.151 1.00 57.47 118 GLU A O 1
ATOM 890 N N . SER A 1 119 ? 3.450 -7.602 24.334 1.00 49.78 119 SER A N 1
ATOM 891 C CA . SER A 1 119 ? 3.760 -6.425 25.153 1.00 49.78 119 SER A CA 1
ATOM 892 C C . SER A 1 119 ? 4.161 -6.794 26.572 1.00 49.78 119 SER A C 1
ATOM 894 O O . SER A 1 119 ? 3.454 -7.657 27.142 1.00 49.78 119 SER A O 1
#

pLDDT: mean 74.17, std 16.89, range [36.0, 90.88]

Secondary structure (DSSP, 8-state):
----PPPPPHHHHHHHTTSTTTS-----PEEE-HHHHHHHHHHHHHHHHHHHHS--S-HHHHHHTS--PPEEE--SSSS-EEE-HHHHHHHHHHTTSS-HHHHHHHHHHTT----PPP-